Protein AF-A0A376TU26-F1 (afdb_monomer_lite)

Foldseek 3Di:
DEWEAPQADCVLAPAQDKDWDQALVVRLVRRHDDICNNVVSVVDVVPDRDTDIYHYWYCDPDPVVNVDRRVDDDDPVD

Organism: Escherichia coli (NCBI:txid562)

pLDDT: mean 94.91, std 5.49, range [56.44, 98.0]

Structure (mmCIF, N/CA/C/O backbone):
data_AF-A0A376TU26-F1
#
_entry.id   AF-A0A376TU26-F1
#
loop_
_atom_site.group_PDB
_atom_site.id
_atom_site.type_symbol
_atom_site.label_atom_id
_atom_site.label_alt_id
_atom_site.label_comp_id
_atom_site.label_asym_id
_atom_site.label_entity_id
_atom_site.label_seq_id
_atom_site.pdbx_PDB_ins_code
_atom_site.Cartn_x
_atom_site.Cartn_y
_atom_site.Cartn_z
_atom_site.occupancy
_atom_site.B_iso_or_equiv
_atom_site.auth_seq_id
_atom_site.auth_comp_id
_atom_site.auth_asym_id
_atom_site.auth_atom_id
_atom_site.pdbx_PDB_model_num
ATOM 1 N N . MET A 1 1 ? 7.749 -0.442 3.871 1.00 95.81 1 MET A N 1
ATOM 2 C CA . MET A 1 1 ? 6.688 0.582 3.880 1.00 95.81 1 MET A CA 1
ATOM 3 C C . MET A 1 1 ? 5.349 -0.111 4.047 1.00 95.81 1 MET A C 1
ATOM 5 O O . MET A 1 1 ? 5.117 -1.098 3.358 1.00 95.81 1 MET A O 1
ATOM 9 N N . VAL A 1 2 ? 4.511 0.377 4.959 1.00 97.44 2 VAL A N 1
ATOM 10 C CA . VAL A 1 2 ? 3.128 -0.088 5.161 1.00 97.44 2 VAL A CA 1
ATOM 11 C C . VAL A 1 2 ? 2.203 1.062 4.770 1.00 97.44 2 VAL A C 1
ATOM 13 O O . VAL A 1 2 ? 2.475 2.199 5.154 1.00 97.44 2 VAL A O 1
ATOM 16 N N . CYS A 1 3 ? 1.181 0.800 3.959 1.00 97.44 3 CYS A N 1
ATOM 17 C CA . CYS A 1 3 ? 0.355 1.846 3.346 1.00 97.44 3 CYS A CA 1
ATOM 18 C C . CYS A 1 3 ? -1.032 1.334 2.940 1.00 97.44 3 CYS A C 1
ATOM 20 O O . CYS A 1 3 ? -1.229 0.130 2.763 1.00 97.44 3 CYS A O 1
ATOM 22 N N . THR A 1 4 ? -1.961 2.261 2.717 1.00 97.94 4 THR A N 1
ATOM 23 C CA . THR A 1 4 ? -3.295 1.993 2.157 1.00 97.94 4 THR A CA 1
ATOM 24 C C . THR A 1 4 ? -3.357 2.406 0.684 1.00 97.94 4 THR A C 1
ATOM 26 O O . THR A 1 4 ? -2.482 3.135 0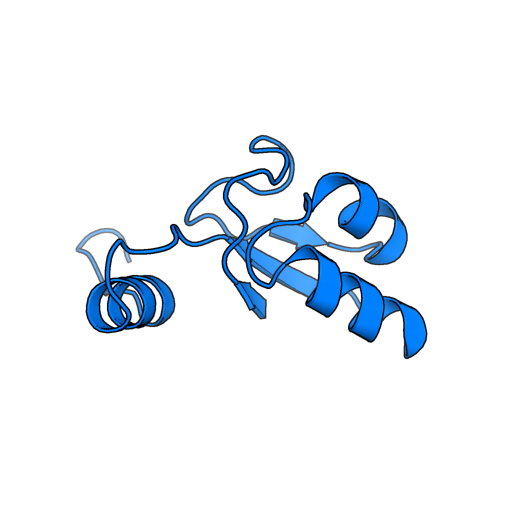.200 1.00 97.94 4 THR A O 1
ATOM 29 N N . GLY A 1 5 ? -4.370 1.925 -0.039 1.00 97.06 5 GLY A N 1
ATOM 30 C CA . GLY A 1 5 ? -4.600 2.252 -1.450 1.00 97.06 5 GLY A CA 1
ATOM 31 C C . GLY A 1 5 ? -5.521 1.230 -2.104 1.00 97.06 5 GLY A C 1
ATOM 32 O O . GLY A 1 5 ? -5.044 0.262 -2.692 1.00 97.06 5 GLY A O 1
ATOM 33 N N . ASP A 1 6 ? -6.831 1.391 -1.951 1.00 96.19 6 ASP A N 1
ATOM 34 C CA . ASP A 1 6 ? -7.836 0.375 -2.295 1.00 96.19 6 ASP A CA 1
ATOM 35 C C . ASP A 1 6 ? -7.889 0.070 -3.798 1.00 96.19 6 ASP A C 1
ATOM 37 O O . ASP A 1 6 ? -8.088 -1.081 -4.195 1.00 96.19 6 ASP A O 1
ATOM 41 N N . ASP A 1 7 ? -7.608 1.078 -4.621 1.00 96.88 7 ASP A N 1
ATOM 42 C CA . ASP A 1 7 ? -7.578 1.026 -6.086 1.00 96.88 7 ASP A CA 1
ATOM 43 C C . ASP A 1 7 ? -6.234 0.566 -6.684 1.00 96.88 7 ASP A C 1
ATOM 45 O O . ASP A 1 7 ? -6.095 0.491 -7.906 1.00 96.88 7 ASP A O 1
ATOM 49 N N . ALA A 1 8 ? -5.250 0.214 -5.851 1.00 97.75 8 ALA A N 1
ATOM 50 C CA . ALA A 1 8 ? -4.001 -0.379 -6.320 1.00 97.75 8 ALA A CA 1
ATOM 51 C C . ALA A 1 8 ? -4.235 -1.743 -6.999 1.00 97.75 8 ALA A C 1
ATOM 53 O O . ALA A 1 8 ? -5.097 -2.528 -6.586 1.00 97.75 8 ALA A O 1
ATOM 54 N N . ASP A 1 9 ? -3.411 -2.078 -7.999 1.00 98.00 9 ASP A N 1
ATOM 55 C CA . ASP A 1 9 ? -3.459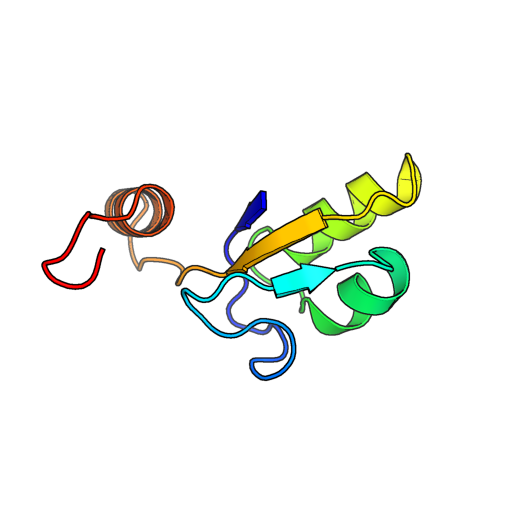 -3.382 -8.672 1.00 98.00 9 ASP A CA 1
ATOM 56 C C . ASP A 1 9 ? -3.246 -4.509 -7.648 1.00 98.00 9 ASP A C 1
ATOM 58 O O . ASP A 1 9 ? -2.156 -4.685 -7.105 1.00 98.00 9 ASP A O 1
ATOM 62 N N . ALA A 1 10 ? -4.286 -5.307 -7.396 1.00 97.00 10 ALA A N 1
ATOM 63 C CA . ALA A 1 10 ? -4.269 -6.333 -6.353 1.00 97.00 10 ALA A CA 1
ATOM 64 C C . ALA A 1 10 ? -3.316 -7.512 -6.637 1.00 97.00 10 ALA A C 1
ATOM 66 O O . ALA A 1 10 ? -3.014 -8.281 -5.723 1.00 97.00 10 ALA A O 1
ATOM 67 N N . LYS A 1 11 ? -2.842 -7.685 -7.879 1.00 96.94 11 LYS A N 1
ATOM 68 C CA . LYS A 1 11 ? -1.824 -8.695 -8.215 1.00 96.94 11 LYS A CA 1
ATOM 69 C C . LYS A 1 11 ? -0.424 -8.180 -7.895 1.00 96.94 11 LYS A C 1
ATOM 71 O O . LYS A 1 11 ? 0.407 -8.960 -7.436 1.00 96.94 11 LYS A O 1
ATOM 76 N N . MET A 1 12 ? -0.167 -6.896 -8.140 1.00 96.88 12 MET A N 1
ATOM 77 C CA . MET A 1 12 ? 1.098 -6.234 -7.814 1.00 96.88 12 MET A CA 1
ATOM 78 C C . MET A 1 12 ? 1.212 -5.921 -6.318 1.00 96.88 12 MET A C 1
ATOM 80 O O . MET A 1 12 ? 2.271 -6.118 -5.731 1.00 96.88 12 MET A O 1
ATOM 84 N N . PHE A 1 13 ? 0.115 -5.471 -5.708 1.00 97.62 13 PHE A N 1
ATOM 85 C CA . PHE A 1 13 ? 0.010 -5.058 -4.309 1.00 97.62 13 PHE A CA 1
ATOM 86 C C . PHE A 1 13 ? -1.114 -5.832 -3.590 1.00 97.62 13 PHE A C 1
ATOM 88 O O . PHE A 1 13 ? -2.140 -5.259 -3.209 1.00 97.62 13 PHE A O 1
ATOM 95 N N . PRO A 1 14 ? -0.969 -7.156 -3.410 1.00 97.81 14 PRO A N 1
ATOM 96 C CA . PRO A 1 14 ? -1.910 -7.950 -2.627 1.00 97.81 14 PRO A CA 1
ATOM 97 C C . PRO A 1 14 ? -2.051 -7.410 -1.198 1.00 97.81 14 PRO A C 1
ATOM 99 O O . PRO A 1 14 ? -1.082 -6.944 -0.597 1.00 97.81 14 PRO A O 1
ATOM 102 N N . LEU A 1 15 ? -3.268 -7.486 -0.650 1.00 96.62 15 LEU A N 1
ATOM 103 C CA . LEU A 1 15 ? -3.525 -7.093 0.737 1.00 96.62 15 LEU A CA 1
ATOM 104 C C . LEU A 1 15 ? -2.769 -8.001 1.709 1.00 96.62 15 LEU A C 1
ATOM 106 O O . LEU A 1 15 ? -2.711 -9.215 1.513 1.00 96.62 15 LEU A O 1
ATOM 110 N N . ASN A 1 16 ? -2.220 -7.394 2.760 1.00 95.62 16 ASN A N 1
ATOM 111 C CA . ASN A 1 16 ? -1.532 -8.035 3.881 1.00 95.62 16 ASN A CA 1
ATOM 112 C C . ASN A 1 16 ? -0.406 -8.990 3.465 1.00 95.62 16 ASN A C 1
ATOM 114 O O . ASN A 1 16 ? -0.075 -9.929 4.186 1.00 95.62 16 ASN A O 1
ATOM 118 N N . LYS A 1 17 ? 0.205 -8.757 2.299 1.00 95.69 17 LYS A N 1
ATOM 119 C CA . LYS A 1 17 ? 1.316 -9.563 1.804 1.00 95.69 17 LYS A CA 1
ATOM 120 C C . LYS A 1 17 ? 2.496 -8.667 1.432 1.00 95.69 17 LYS A C 1
ATOM 122 O O . LYS A 1 17 ? 2.328 -7.767 0.610 1.00 95.69 17 LYS A O 1
ATOM 127 N N . PRO A 1 18 ? 3.692 -8.909 1.998 1.00 96.94 18 PRO A N 1
ATOM 128 C CA . PRO A 1 18 ? 4.879 -8.155 1.633 1.00 96.94 18 PRO A CA 1
ATOM 129 C C . PRO A 1 18 ? 5.294 -8.453 0.194 1.00 96.94 18 PRO A C 1
ATOM 131 O O . PRO A 1 18 ? 5.366 -9.610 -0.230 1.00 96.94 18 PRO A O 1
ATOM 134 N N . VAL A 1 19 ? 5.611 -7.390 -0.540 1.00 97.88 19 VAL A N 1
ATOM 135 C CA . VAL A 1 19 ? 6.117 -7.445 -1.911 1.00 97.88 19 VAL A CA 1
ATOM 136 C C . VAL A 1 19 ? 7.453 -6.727 -1.985 1.00 97.88 19 VAL A C 1
ATOM 138 O O . VAL A 1 19 ? 7.590 -5.595 -1.522 1.00 97.88 19 VAL A O 1
ATOM 141 N N . LEU A 1 20 ? 8.442 -7.392 -2.582 1.00 97.69 20 LEU A N 1
ATOM 142 C CA . LEU A 1 20 ? 9.733 -6.793 -2.892 1.00 97.69 20 LEU A CA 1
ATOM 143 C C . LEU A 1 20 ? 9.626 -5.975 -4.182 1.00 97.69 20 LEU A C 1
ATOM 145 O O . LEU A 1 20 ? 9.335 -6.517 -5.246 1.00 97.69 20 LEU A O 1
ATOM 149 N N . ILE A 1 21 ? 9.911 -4.684 -4.085 1.00 96.81 21 ILE A N 1
ATOM 150 C CA . ILE A 1 21 ? 9.952 -3.739 -5.195 1.00 96.81 21 ILE A CA 1
ATOM 151 C C . ILE A 1 21 ? 11.409 -3.387 -5.471 1.00 96.81 21 ILE A C 1
ATOM 153 O O . ILE A 1 21 ? 12.091 -2.834 -4.613 1.00 96.81 21 ILE A O 1
ATOM 157 N N . THR A 1 22 ? 11.892 -3.704 -6.668 1.00 95.56 22 THR A N 1
ATOM 158 C CA . THR A 1 22 ? 13.253 -3.365 -7.121 1.00 95.56 22 THR A CA 1
ATOM 159 C C . THR A 1 22 ? 13.288 -2.159 -8.060 1.00 95.56 22 THR A C 1
ATOM 161 O O . THR A 1 22 ? 14.354 -1.598 -8.287 1.00 95.56 22 THR A O 1
ATOM 164 N N . ASP A 1 23 ? 12.127 -1.743 -8.571 1.00 94.00 23 ASP A N 1
ATOM 165 C CA . ASP A 1 23 ? 11.933 -0.531 -9.365 1.00 94.00 23 ASP A CA 1
ATOM 166 C C . ASP A 1 23 ? 10.677 0.197 -8.873 1.00 94.00 23 ASP A C 1
ATOM 168 O O . ASP A 1 23 ? 9.545 -0.166 -9.202 1.00 94.00 23 ASP A O 1
ATOM 172 N N . VAL A 1 24 ? 10.896 1.208 -8.033 1.00 93.06 24 VAL A N 1
ATOM 173 C CA . VAL A 1 24 ? 9.833 1.992 -7.392 1.00 93.06 24 VAL A CA 1
ATOM 174 C C . VAL A 1 24 ? 9.042 2.847 -8.382 1.00 93.06 24 VAL A C 1
ATOM 176 O O . VAL A 1 24 ? 7.841 3.016 -8.187 1.00 93.06 24 VAL A O 1
ATOM 179 N N . LEU A 1 25 ? 9.673 3.319 -9.463 1.00 92.56 25 LEU A N 1
ATOM 180 C CA . LEU A 1 25 ? 9.024 4.170 -10.462 1.00 92.56 25 LEU A CA 1
ATOM 181 C C . LEU A 1 25 ? 8.092 3.345 -11.352 1.00 92.56 25 LEU A C 1
ATOM 183 O O . LEU A 1 25 ? 6.955 3.727 -11.602 1.00 92.56 25 LEU A O 1
ATOM 187 N N . THR A 1 26 ? 8.541 2.171 -11.797 1.00 93.19 26 THR A N 1
ATOM 188 C CA . THR A 1 26 ? 7.665 1.264 -12.551 1.00 93.19 26 THR A CA 1
ATOM 189 C C . THR A 1 26 ? 6.523 0.741 -11.671 1.00 93.19 26 THR A C 1
ATOM 191 O O . THR A 1 26 ? 5.396 0.575 -12.140 1.00 93.19 26 THR A O 1
ATOM 194 N N . ALA A 1 27 ? 6.788 0.488 -10.385 1.00 94.56 27 ALA A N 1
ATOM 195 C CA . ALA A 1 27 ? 5.772 0.017 -9.449 1.00 94.56 27 ALA A CA 1
ATOM 196 C C . ALA A 1 27 ? 4.717 1.085 -9.108 1.00 94.56 27 ALA A C 1
ATOM 198 O O . ALA A 1 27 ? 3.548 0.726 -8.947 1.00 94.56 27 ALA A O 1
ATOM 199 N N . SER A 1 28 ? 5.086 2.372 -9.032 1.00 94.19 28 SER A N 1
ATOM 200 C CA . SER A 1 28 ? 4.144 3.457 -8.712 1.00 94.19 28 SER A CA 1
ATOM 201 C C . SER A 1 28 ? 3.019 3.580 -9.744 1.00 94.19 28 SER A C 1
ATOM 203 O O . SER A 1 28 ? 1.879 3.831 -9.370 1.00 94.19 28 SER A O 1
ATOM 205 N N . GLY A 1 29 ? 3.273 3.256 -11.016 1.00 95.62 29 GLY A N 1
ATOM 206 C CA . GLY A 1 29 ? 2.235 3.223 -12.057 1.00 95.62 29 GLY A CA 1
ATOM 207 C C . GLY A 1 29 ? 1.109 2.201 -11.822 1.00 95.62 29 GLY A C 1
ATOM 208 O O . GLY A 1 29 ? 0.090 2.250 -12.504 1.00 95.62 29 GLY A O 1
ATOM 209 N N . LYS A 1 30 ? 1.268 1.272 -10.868 1.00 97.25 30 LYS A N 1
ATOM 210 C CA . LYS A 1 30 ? 0.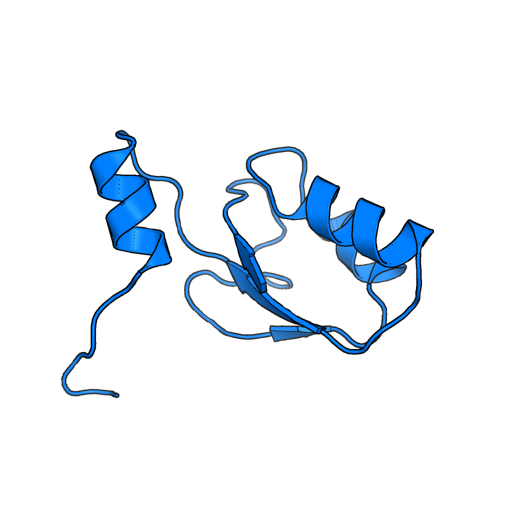247 0.282 -10.468 1.00 97.25 30 LYS A CA 1
ATOM 211 C C . LYS A 1 30 ? -0.349 0.545 -9.083 1.00 97.25 30 LYS A C 1
ATOM 213 O O . LYS A 1 30 ? -1.125 -0.271 -8.585 1.00 97.25 30 LYS A O 1
ATOM 218 N N . ALA A 1 31 ? 0.054 1.634 -8.438 1.00 96.69 31 ALA A N 1
ATOM 219 C CA . ALA A 1 31 ? -0.278 1.930 -7.052 1.00 96.69 31 ALA A CA 1
ATOM 220 C C . ALA A 1 31 ? -1.672 2.543 -6.846 1.00 96.69 31 ALA A C 1
ATOM 222 O O . ALA A 1 31 ? -2.078 2.693 -5.697 1.00 96.69 31 ALA A O 1
ATOM 223 N N . GLY A 1 32 ? -2.386 2.876 -7.926 1.00 96.50 32 GLY A N 1
ATOM 224 C CA . GLY A 1 32 ? -3.654 3.603 -7.852 1.00 96.50 32 GLY A CA 1
ATOM 225 C C . GLY A 1 32 ? -3.459 5.077 -7.490 1.00 96.50 32 GLY A C 1
ATOM 226 O O . GLY A 1 32 ? -2.355 5.611 -7.593 1.00 96.50 32 GLY A O 1
ATOM 227 N N . GLU A 1 33 ? -4.532 5.736 -7.070 1.00 96.44 33 GLU A N 1
ATOM 228 C CA . GLU A 1 33 ? -4.546 7.144 -6.654 1.00 96.44 33 GLU A CA 1
ATOM 229 C C . GLU A 1 33 ? -5.023 7.332 -5.205 1.00 96.44 33 GLU A C 1
ATOM 231 O O . GLU A 1 33 ? -4.765 8.379 -4.598 1.00 96.44 33 GLU A O 1
ATOM 236 N N . SER A 1 34 ? -5.708 6.334 -4.635 1.00 95.75 34 SER A N 1
ATOM 237 C CA . SER A 1 34 ? -6.231 6.389 -3.268 1.00 95.75 34 SER A CA 1
ATOM 238 C C . SER A 1 34 ? -5.166 6.088 -2.205 1.00 95.75 34 SER A C 1
ATOM 240 O O . SER A 1 34 ? -4.099 5.532 -2.474 1.00 95.75 34 SER A O 1
ATOM 242 N N . GLY A 1 35 ? -5.472 6.446 -0.955 1.00 95.62 35 GLY A N 1
ATOM 243 C CA . GLY A 1 35 ? -4.606 6.159 0.185 1.00 95.62 35 GLY A CA 1
ATOM 244 C C . GLY A 1 35 ? -3.239 6.843 0.091 1.00 95.62 35 GLY A C 1
ATOM 245 O O . GLY A 1 35 ? -3.122 8.008 -0.301 1.00 95.62 35 GLY A O 1
ATOM 246 N N . THR A 1 36 ? -2.197 6.127 0.510 1.00 97.62 36 THR A N 1
ATOM 247 C CA . THR A 1 36 ? -0.834 6.670 0.645 1.00 97.62 36 THR A CA 1
ATOM 248 C C . THR A 1 36 ? 0.189 6.014 -0.276 1.00 97.62 36 THR A C 1
ATOM 250 O O . THR A 1 36 ? 1.235 6.611 -0.528 1.00 97.62 36 THR A O 1
ATOM 253 N N . LEU A 1 37 ? -0.107 4.831 -0.827 1.00 97.62 37 LEU A N 1
ATOM 254 C CA . LEU A 1 37 ? 0.853 4.015 -1.575 1.00 97.62 37 LEU A CA 1
ATOM 255 C C . LEU A 1 37 ? 1.515 4.767 -2.742 1.00 97.62 37 LEU A C 1
ATOM 257 O O 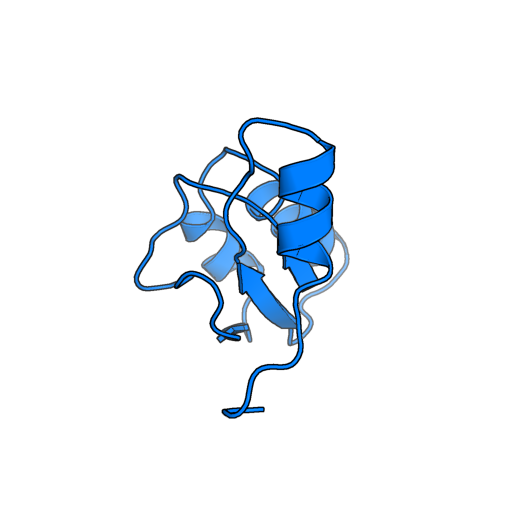. LEU A 1 37 ? 2.743 4.848 -2.794 1.00 97.62 37 LEU A O 1
ATOM 261 N N . ALA A 1 38 ? 0.723 5.322 -3.663 1.00 97.00 38 ALA A N 1
ATOM 262 C CA . ALA A 1 38 ? 1.244 5.944 -4.881 1.00 97.00 38 ALA A CA 1
ATOM 263 C C . ALA A 1 38 ? 2.136 7.150 -4.580 1.00 97.00 38 ALA A C 1
ATOM 265 O O . ALA A 1 38 ? 3.274 7.212 -5.039 1.00 97.00 38 ALA A O 1
ATOM 266 N N . ARG A 1 39 ? 1.655 8.058 -3.722 1.00 97.06 39 ARG A N 1
ATOM 267 C CA . ARG A 1 39 ? 2.379 9.276 -3.326 1.00 97.06 39 ARG A CA 1
ATOM 268 C C . ARG A 1 39 ? 3.681 8.958 -2.599 1.00 97.06 39 ARG A C 1
ATOM 270 O O . ARG A 1 39 ? 4.672 9.651 -2.790 1.00 97.06 39 ARG A O 1
ATOM 277 N N . SER A 1 40 ? 3.694 7.917 -1.766 1.00 97.06 40 SER A N 1
ATOM 278 C CA . SER A 1 40 ? 4.919 7.503 -1.083 1.00 97.06 40 SER A CA 1
ATOM 279 C C . SER A 1 40 ? 5.939 6.888 -2.041 1.00 97.06 40 SER A C 1
ATOM 281 O O . SER A 1 40 ? 7.122 7.190 -1.916 1.00 97.06 40 SER A O 1
ATOM 283 N N . LEU A 1 41 ? 5.512 6.060 -3.002 1.00 96.38 41 LEU A N 1
ATOM 284 C CA . LEU A 1 41 ? 6.424 5.510 -4.015 1.00 96.38 41 LEU A CA 1
ATOM 285 C C . LEU A 1 41 ? 6.987 6.596 -4.934 1.00 96.38 41 LEU A C 1
ATOM 287 O O . LEU A 1 41 ? 8.174 6.552 -5.245 1.00 96.38 41 LEU A O 1
ATOM 291 N N . ASP A 1 42 ? 6.160 7.564 -5.320 1.00 95.25 42 ASP A N 1
ATOM 292 C CA . ASP A 1 42 ? 6.565 8.721 -6.121 1.00 95.25 42 ASP A CA 1
ATOM 293 C C . ASP A 1 42 ? 7.615 9.566 -5.383 1.00 95.25 42 ASP A C 1
ATOM 295 O O . ASP A 1 42 ? 8.727 9.751 -5.869 1.00 95.25 42 ASP A O 1
ATOM 299 N N . ALA A 1 43 ? 7.343 9.925 -4.122 1.00 95.94 43 ALA A N 1
ATOM 300 C CA . ALA A 1 43 ? 8.296 10.656 -3.286 1.00 95.94 43 ALA A CA 1
ATOM 301 C C . ALA A 1 43 ? 9.616 9.892 -3.054 1.00 95.94 43 ALA A C 1
ATOM 303 O O . ALA A 1 43 ? 10.680 10.503 -2.948 1.00 95.94 43 ALA A O 1
ATOM 304 N N . ILE A 1 44 ? 9.574 8.555 -2.972 1.00 95.81 44 ILE A N 1
ATOM 305 C CA . ILE A 1 44 ? 10.788 7.730 -2.918 1.00 95.81 44 ILE A CA 1
ATOM 306 C C . ILE A 1 44 ? 11.543 7.818 -4.249 1.00 95.81 44 ILE A C 1
ATOM 308 O O . ILE A 1 44 ? 12.754 8.041 -4.225 1.00 95.81 44 ILE A O 1
ATOM 312 N N . ALA A 1 45 ? 10.846 7.662 -5.380 1.00 94.25 45 ALA A N 1
ATOM 313 C CA . ALA A 1 45 ? 11.422 7.688 -6.725 1.00 94.25 45 ALA A CA 1
ATOM 314 C C . ALA A 1 45 ? 12.080 9.036 -7.067 1.00 94.25 45 ALA A C 1
ATOM 316 O O . ALA A 1 45 ? 13.120 9.051 -7.732 1.00 94.25 45 ALA A O 1
ATOM 317 N N . ASP A 1 46 ? 11.519 10.138 -6.566 1.00 94.88 46 ASP A N 1
ATOM 318 C CA . ASP A 1 46 ? 12.065 11.492 -6.706 1.00 94.88 46 ASP A CA 1
ATOM 319 C C . ASP A 1 46 ? 13.422 11.669 -6.015 1.00 94.88 46 ASP A C 1
ATOM 321 O O . ASP A 1 46 ? 14.245 12.478 -6.446 1.00 94.88 46 ASP A O 1
ATOM 325 N N . GLN A 1 47 ? 13.674 10.929 -4.932 1.00 94.19 47 GLN A N 1
ATOM 326 C CA . GLN A 1 47 ? 14.929 11.012 -4.182 1.00 94.19 47 GLN A CA 1
ATOM 327 C C . GLN A 1 47 ? 15.941 9.950 -4.622 1.00 94.19 47 GLN A C 1
ATOM 329 O O . GLN A 1 47 ? 17.137 10.232 -4.721 1.00 94.19 47 GLN A O 1
ATOM 334 N N . ALA A 1 48 ? 15.493 8.712 -4.843 1.00 91.88 48 ALA A N 1
ATOM 335 C CA . ALA A 1 48 ? 16.360 7.574 -5.131 1.00 91.88 48 ALA A CA 1
ATOM 336 C C . ALA A 1 48 ? 15.605 6.396 -5.775 1.00 91.88 48 ALA A C 1
ATOM 338 O O . ALA A 1 48 ? 14.388 6.386 -5.909 1.00 91.88 48 ALA A O 1
ATOM 339 N N . LYS A 1 49 ? 16.342 5.332 -6.129 1.00 89.88 49 LYS A N 1
ATOM 340 C CA . LYS A 1 49 ? 15.775 4.061 -6.621 1.00 89.88 49 LYS A CA 1
ATOM 341 C C . LYS 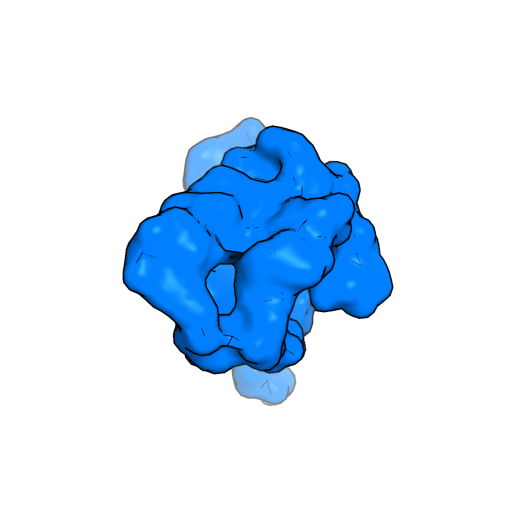A 1 49 ? 16.126 2.885 -5.698 1.00 89.88 49 LYS A C 1
ATOM 343 O O . LYS A 1 49 ? 16.878 2.000 -6.108 1.00 89.88 49 LYS A O 1
ATOM 348 N N . PRO A 1 50 ? 15.673 2.889 -4.430 1.00 93.69 50 PRO A N 1
ATOM 349 C CA . PRO A 1 50 ? 15.994 1.825 -3.490 1.00 93.69 50 PRO A CA 1
ATOM 350 C C . PRO A 1 50 ? 15.155 0.571 -3.750 1.00 93.69 50 PRO A C 1
ATOM 352 O O . PRO A 1 50 ? 14.012 0.636 -4.204 1.00 93.69 50 PRO A O 1
ATOM 355 N N . VAL A 1 51 ? 15.695 -0.579 -3.349 1.00 96.19 51 VAL A N 1
ATOM 356 C CA . VAL A 1 51 ? 14.886 -1.784 -3.157 1.00 96.19 51 VAL A CA 1
ATOM 357 C C . VAL A 1 51 ? 14.008 -1.581 -1.921 1.00 96.19 51 VAL A C 1
ATOM 359 O O . VAL A 1 51 ? 14.514 -1.246 -0.851 1.00 96.19 51 VAL A O 1
ATOM 362 N N . THR A 1 52 ? 12.700 -1.782 -2.057 1.00 96.00 52 THR A N 1
ATOM 363 C CA . THR A 1 52 ? 11.711 -1.481 -1.014 1.00 96.00 52 THR A CA 1
ATOM 364 C C . THR A 1 52 ? 10.776 -2.664 -0.807 1.00 96.00 52 THR A C 1
ATOM 366 O O . THR A 1 52 ? 10.254 -3.217 -1.766 1.00 96.00 52 THR A O 1
ATOM 369 N N . VAL A 1 53 ? 10.514 -3.040 0.445 1.00 97.75 53 VAL A N 1
ATOM 370 C CA . VAL A 1 53 ? 9.418 -3.965 0.768 1.00 97.75 53 VAL A CA 1
ATOM 371 C C . VAL A 1 53 ? 8.162 -3.152 1.053 1.00 97.75 53 VAL A C 1
ATOM 373 O O . VAL A 1 53 ? 8.186 -2.263 1.909 1.00 97.75 53 VAL A O 1
ATOM 376 N N . VAL A 1 54 ? 7.073 -3.450 0.351 1.00 97.75 54 VAL A N 1
ATOM 377 C CA . VAL A 1 54 ? 5.774 -2.784 0.500 1.00 97.75 54 VAL A CA 1
ATOM 378 C C . VAL A 1 54 ? 4.739 -3.788 0.995 1.00 97.75 54 VAL A C 1
ATOM 380 O O . VAL A 1 54 ? 4.640 -4.886 0.454 1.00 97.75 54 VAL A O 1
ATOM 383 N N . VAL A 1 55 ? 3.969 -3.408 2.012 1.00 98.00 55 VAL A N 1
ATOM 384 C CA . VAL A 1 55 ? 2.801 -4.152 2.499 1.00 98.00 55 VAL A CA 1
ATOM 385 C C . VAL A 1 55 ? 1.589 -3.238 2.364 1.00 98.00 55 VAL A C 1
ATOM 387 O O . VAL A 1 55 ? 1.535 -2.187 3.006 1.00 98.00 55 VAL A O 1
ATOM 390 N N . ARG A 1 56 ? 0.627 -3.624 1.522 1.00 98.00 56 ARG A N 1
ATOM 391 C CA . ARG A 1 56 ? -0.651 -2.915 1.410 1.00 98.00 56 ARG A CA 1
ATOM 392 C C . ARG A 1 56 ? -1.620 -3.451 2.458 1.00 98.00 56 ARG A C 1
ATOM 394 O O . ARG A 1 56 ? -1.859 -4.655 2.484 1.00 98.00 56 ARG A O 1
ATOM 401 N N . VAL A 1 57 ? -2.191 -2.577 3.275 1.00 97.62 57 VAL A N 1
ATOM 402 C CA . VAL A 1 57 ? -3.220 -2.916 4.273 1.00 97.62 57 VAL A CA 1
ATOM 403 C C . VAL A 1 57 ? -4.558 -2.282 3.878 1.00 97.62 57 VAL A C 1
ATOM 405 O O . VAL A 1 57 ? -4.554 -1.291 3.139 1.00 97.62 57 VAL A O 1
ATOM 408 N N . PRO A 1 58 ? -5.701 -2.842 4.310 1.00 96.94 58 PRO A N 1
ATOM 409 C CA . PRO A 1 58 ? -7.000 -2.244 4.020 1.00 96.94 58 PRO A CA 1
ATOM 410 C C . PRO A 1 58 ? -7.168 -0.898 4.738 1.00 96.94 58 PRO A C 1
ATOM 412 O O . PRO A 1 58 ? -6.785 -0.752 5.904 1.00 96.94 58 PRO A O 1
ATOM 415 N N . GLN A 1 59 ? -7.774 0.072 4.055 1.00 96.50 59 GLN A N 1
ATOM 416 C CA . GLN A 1 59 ? -8.278 1.285 4.695 1.00 96.50 59 GLN A CA 1
ATOM 417 C C . GLN A 1 59 ? -9.490 0.918 5.574 1.00 96.50 59 GLN A C 1
ATOM 419 O O . GLN A 1 59 ? -10.364 0.173 5.134 1.00 96.50 59 GLN A O 1
ATOM 424 N N . GLY A 1 60 ? -9.520 1.388 6.824 1.00 95.88 60 GLY A N 1
ATOM 425 C CA . GLY A 1 60 ? -10.676 1.211 7.712 1.00 95.88 60 GLY A CA 1
ATOM 426 C C . GLY A 1 60 ? -11.775 2.239 7.434 1.00 95.88 60 GLY A C 1
ATOM 427 O O . GLY A 1 60 ? -11.502 3.291 6.851 1.00 95.88 60 GLY A O 1
ATOM 428 N N . GLU A 1 61 ? -13.001 1.971 7.888 1.00 96.25 61 GLU A N 1
ATOM 429 C CA . GLU A 1 61 ? -14.104 2.944 7.827 1.00 96.25 61 GLU A CA 1
ATOM 430 C C . GLU A 1 61 ? -13.879 4.093 8.824 1.00 96.25 61 GLU A C 1
ATOM 432 O O . GLU A 1 61 ? -14.362 5.210 8.625 1.00 96.25 61 GLU A O 1
ATOM 437 N N . THR A 1 62 ? -13.094 3.834 9.875 1.00 97.31 62 THR A N 1
ATOM 438 C CA . THR A 1 62 ? -12.653 4.820 10.869 1.00 97.31 62 THR A CA 1
ATOM 439 C C . THR A 1 62 ? -11.125 4.950 10.929 1.00 97.31 62 THR A C 1
ATOM 441 O O . THR A 1 62 ? -10.367 4.104 10.436 1.00 97.31 62 THR A O 1
ATOM 444 N N . GLU A 1 63 ? -10.644 6.023 11.563 1.00 95.81 63 GLU A N 1
ATOM 445 C CA . GLU A 1 63 ? -9.210 6.216 11.825 1.00 95.81 63 GLU A CA 1
ATOM 446 C C . GLU A 1 63 ? -8.648 5.145 12.771 1.00 95.81 63 GLU A C 1
ATOM 448 O O . GLU A 1 63 ? -7.537 4.657 12.551 1.00 95.81 63 GLU A O 1
ATOM 453 N N . ASP A 1 64 ? -9.426 4.727 13.773 1.00 97.38 64 ASP A N 1
ATOM 454 C CA . ASP A 1 64 ? -9.035 3.680 14.723 1.00 97.38 64 ASP A CA 1
ATOM 455 C C . ASP A 1 64 ? -8.907 2.316 14.030 1.00 97.38 64 ASP A C 1
ATOM 457 O O . ASP A 1 64 ? -7.939 1.581 14.253 1.00 97.38 64 ASP A O 1
ATOM 461 N N . GLU A 1 65 ? -9.835 1.987 13.128 1.00 96.94 65 GLU A N 1
ATOM 462 C CA . GLU A 1 65 ? -9.747 0.779 12.301 1.00 96.94 65 GLU A CA 1
ATOM 463 C C . GLU A 1 65 ? -8.545 0.822 11.358 1.00 96.94 65 GLU A C 1
ATOM 465 O O . GLU A 1 65 ? -7.807 -0.156 11.247 1.00 96.94 65 GLU A O 1
ATOM 470 N N . THR A 1 66 ? -8.291 1.967 10.719 1.00 96.31 66 THR A N 1
ATOM 471 C CA . THR A 1 66 ? -7.121 2.132 9.844 1.00 96.31 66 THR A CA 1
ATOM 472 C C . THR A 1 66 ? -5.823 1.974 10.636 1.00 96.31 66 THR A C 1
ATOM 474 O O . THR A 1 66 ? -4.914 1.265 10.208 1.00 96.31 66 THR A O 1
ATOM 477 N N . THR A 1 67 ? -5.749 2.576 11.822 1.00 96.94 67 THR A N 1
ATOM 478 C CA . THR A 1 67 ? -4.609 2.447 12.738 1.00 96.94 67 THR A CA 1
ATOM 479 C C . THR A 1 67 ? -4.391 0.992 13.139 1.00 96.94 67 THR A C 1
ATOM 481 O O . THR A 1 67 ? -3.267 0.494 13.082 1.00 96.94 67 THR A O 1
ATOM 484 N N . THR A 1 68 ? -5.470 0.284 13.469 1.00 96.75 68 THR A N 1
ATOM 485 C CA . THR A 1 68 ? -5.435 -1.142 13.813 1.00 96.75 68 THR A CA 1
ATOM 486 C C . THR A 1 68 ? -4.900 -1.980 12.650 1.00 96.75 68 THR A C 1
ATOM 488 O O . THR A 1 68 ? -4.002 -2.799 12.847 1.00 96.75 68 THR A O 1
ATOM 491 N N . ASN A 1 69 ? -5.372 -1.726 11.426 1.00 95.88 69 ASN A N 1
ATOM 492 C CA . ASN A 1 69 ? -4.911 -2.422 10.222 1.00 95.88 69 ASN A CA 1
ATOM 493 C C . ASN A 1 69 ? -3.429 -2.152 9.914 1.00 95.88 69 ASN A C 1
ATOM 495 O O . ASN A 1 69 ? -2.734 -3.045 9.434 1.00 95.88 69 ASN A O 1
ATOM 499 N N . ILE A 1 70 ? -2.933 -0.941 10.193 1.00 96.25 70 ILE A N 1
ATOM 500 C CA . ILE A 1 70 ? -1.522 -0.574 9.992 1.00 96.25 70 ILE A CA 1
ATOM 501 C C . ILE A 1 70 ? -0.609 -1.249 11.022 1.00 96.25 70 ILE A C 1
ATOM 503 O O . ILE A 1 70 ? 0.472 -1.712 10.656 1.00 96.25 70 ILE A O 1
ATOM 507 N N . ILE A 1 71 ? -1.011 -1.288 12.297 1.00 95.44 71 ILE A N 1
ATOM 508 C CA . ILE A 1 71 ? -0.227 -1.922 13.370 1.00 95.44 71 ILE A CA 1
ATOM 509 C C . ILE A 1 71 ? -0.187 -3.444 13.172 1.00 95.44 71 ILE A C 1
ATOM 511 O O . ILE A 1 71 ? 0.863 -4.062 13.351 1.00 95.44 71 ILE A O 1
ATOM 515 N N . GLY A 1 72 ? -1.318 -4.034 12.775 1.00 91.12 72 GLY A N 1
ATOM 516 C CA . GLY A 1 72 ? -1.479 -5.477 12.642 1.00 91.12 72 GLY A CA 1
ATOM 517 C C . GLY A 1 72 ? -1.549 -6.198 13.993 1.00 91.12 72 GLY A C 1
ATOM 518 O O . GLY A 1 72 ? -1.581 -5.590 15.063 1.00 91.12 72 GLY A O 1
ATOM 519 N N . ALA A 1 73 ? -1.589 -7.528 13.946 1.00 88.81 73 ALA A N 1
ATOM 520 C CA . ALA A 1 73 ? -1.579 -8.391 15.123 1.00 88.81 73 ALA A CA 1
ATOM 521 C C . ALA A 1 73 ? -0.756 -9.650 14.839 1.00 88.81 73 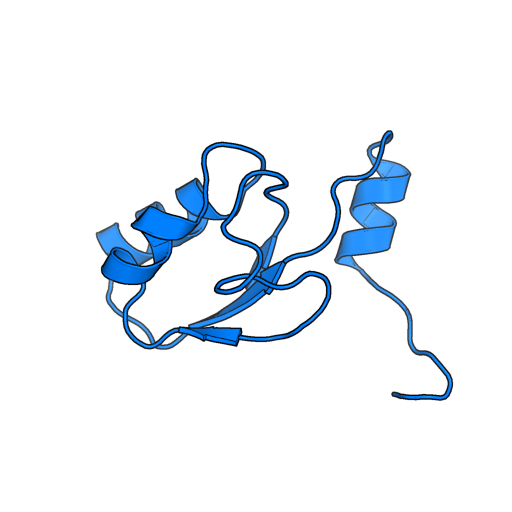ALA A C 1
ATOM 523 O O . ALA A 1 73 ? -0.673 -10.095 13.696 1.00 88.81 73 ALA A O 1
ATOM 524 N N . VAL A 1 74 ? -0.188 -10.243 15.888 1.00 88.81 74 VAL A N 1
ATOM 525 C CA . VAL A 1 74 ? 0.434 -11.569 15.800 1.00 88.81 74 VAL A CA 1
ATOM 526 C C . VAL A 1 74 ? -0.672 -12.609 15.896 1.00 88.81 74 VAL A C 1
ATOM 528 O O . VAL A 1 74 ? -1.422 -12.638 16.876 1.00 88.81 74 VAL A O 1
ATOM 531 N N . THR A 1 75 ? -0.780 -13.455 14.879 1.00 83.56 75 THR A N 1
ATOM 532 C CA . THR A 1 75 ? -1.720 -14.581 14.880 1.00 83.56 75 THR A CA 1
ATOM 533 C C . THR A 1 75 ? -0.970 -15.879 15.171 1.00 83.56 75 THR A C 1
ATOM 535 O O . THR A 1 75 ? 0.257 -15.899 15.249 1.00 83.56 75 THR A O 1
ATOM 538 N N . ALA A 1 76 ? -1.687 -16.993 15.324 1.00 87.06 76 ALA A N 1
ATOM 539 C CA . ALA A 1 76 ? -1.050 -18.301 15.498 1.00 87.06 76 ALA A CA 1
ATOM 540 C C . ALA A 1 76 ? -0.157 -18.709 14.304 1.00 87.06 76 ALA A C 1
ATOM 542 O O . ALA A 1 76 ? 0.646 -19.631 14.430 1.00 87.06 76 ALA A O 1
ATOM 543 N N . GLU A 1 77 ? -0.295 -18.029 13.164 1.00 77.50 77 GLU A N 1
ATOM 544 C CA . GLU A 1 77 ? 0.439 -18.287 11.925 1.00 77.50 77 GLU A CA 1
ATOM 545 C C . GLU A 1 77 ? 1.741 -17.469 11.811 1.00 77.50 77 GLU A C 1
ATOM 547 O O . GLU A 1 77 ? 2.535 -17.739 10.908 1.00 77.50 77 GLU A O 1
ATOM 552 N N . GLY A 1 78 ? 2.001 -16.553 12.759 1.00 56.44 78 GLY A N 1
ATOM 553 C CA . GLY A 1 78 ? 3.198 -15.702 12.811 1.00 56.44 78 GLY A CA 1
ATOM 554 C C . GLY A 1 78 ? 2.948 -14.299 12.291 1.00 56.44 78 GLY A C 1
ATOM 555 O O . GLY A 1 78 ? 3.091 -14.099 11.067 1.00 56.44 78 GLY A O 1
#

Sequence (78 aa):
MVCTGDDADAKMFPLNKPVLITDVLTASGKAGESGTLARSLDAIADQAKPVTVVVRVPQGETEDETTTNIIGAVTAEG

InterPro domains:
  IPR054564 Tail sheath protein Gp18-like, domain III N-terminal region [PF22671] (1-57)

Radius of gyration: 12.57 Å; chains: 1; bounding box: 30×30×28 Å

Secondary structure (DSSP, 8-state):
-EE--TTS-TTTS-BT-EEEES-HHHHHTTS-SSTTHHHHHHHHHHH----EEEEE-PPPSSHHHHHHHHH----TT-